Protein AF-A0A2V6LJU3-F1 (afdb_monomer_lite)

pLDDT: mean 72.38, std 18.45, range [27.92, 94.81]

Radius of gyration: 20.13 Å; chains: 1; bounding box: 69×27×40 Å

Secondary structure (DSSP, 8-state):
-HHHHHHHHHHHHHHHHHHHHTTTT---------TTHHHHH-HHHHHHHHHHHHHHHHS---TT-EEEEEEEEETT-SSEEEEEEEEETTEEEEEETTTEEEE-------HHHHHHHHHHHHHHHHTS---EEEEEEEPPPS-----

Sequence (147 aa):
MKTRIARHVAIYLFIALAGYGIGACRQNVMLNPSEDDLLVLNGCVVSACNYLAAVKTQHTLEKNFWAKILLVRYVDHPAGHAYCVWETDGTVYGYDRNAGGFLIPVYTRDAKSIAIVLAQELSKHLHENLSVSHADFVEPSSKVYRF

Foldseek 3Di:
DVVVVVVVVVVVVVVVVVVVVVPVLDDPDPDQDDPVVQCVNQVVQLLVQLVQVVCVVVDVADPQWDWWWKWFDWPPDSDIAIWIWIDHPQWIWIAGPVPGIDTQPDNDPDFQVSRQSVQVVVCVVVVHRTDTPDMDTDHRDNPPPDD

Structure (mmCIF, N/CA/C/O backbone):
data_AF-A0A2V6LJU3-F1
#
_entry.id   AF-A0A2V6LJU3-F1
#
loop_
_atom_site.group_PDB
_atom_site.id
_atom_site.type_symbol
_atom_site.label_atom_id
_atom_site.label_alt_id
_atom_site.label_comp_id
_atom_site.label_asym_id
_atom_site.label_entity_id
_atom_site.label_seq_id
_atom_site.pdbx_PDB_ins_code
_atom_site.Cartn_x
_atom_site.Cartn_y
_atom_site.Cartn_z
_atom_site.occupancy
_atom_site.B_iso_or_equiv
_atom_site.auth_seq_id
_atom_site.auth_comp_id
_atom_site.auth_asym_id
_atom_site.auth_atom_id
_atom_site.pdbx_PDB_model_num
ATOM 1 N N . MET A 1 1 ? 56.049 9.921 21.533 1.00 49.34 1 MET A N 1
ATOM 2 C CA . MET A 1 1 ? 55.435 9.961 20.180 1.00 49.34 1 MET A CA 1
ATOM 3 C C . MET A 1 1 ? 54.675 8.687 19.791 1.00 49.34 1 MET A C 1
ATOM 5 O O . MET A 1 1 ? 53.580 8.820 19.264 1.00 49.34 1 MET A O 1
ATOM 9 N N . LYS A 1 2 ? 55.174 7.472 20.080 1.00 50.06 2 LYS A N 1
ATOM 10 C CA . LYS A 1 2 ? 54.549 6.192 19.663 1.00 50.06 2 LYS A CA 1
ATOM 11 C C . LYS A 1 2 ? 53.133 5.913 20.220 1.00 50.06 2 LYS A C 1
ATOM 13 O O . LYS A 1 2 ? 52.309 5.341 19.520 1.00 50.06 2 LYS A O 1
ATOM 18 N N . THR A 1 3 ? 52.809 6.369 21.431 1.00 54.19 3 THR A N 1
ATOM 19 C CA . THR A 1 3 ? 51.509 6.110 22.093 1.00 54.19 3 THR A CA 1
ATOM 20 C C . THR A 1 3 ? 50.335 6.939 21.555 1.00 54.19 3 THR A C 1
ATOM 22 O O . THR A 1 3 ? 49.194 6.489 21.620 1.00 54.19 3 THR A O 1
ATOM 25 N N . ARG A 1 4 ? 50.586 8.127 20.979 1.00 54.53 4 ARG A N 1
ATOM 26 C CA . ARG A 1 4 ? 49.536 8.937 20.323 1.00 54.53 4 ARG A CA 1
ATOM 27 C C . ARG A 1 4 ? 49.087 8.325 18.995 1.00 54.53 4 ARG A C 1
ATOM 29 O O . ARG A 1 4 ? 47.898 8.322 18.703 1.00 54.53 4 ARG A O 1
ATOM 36 N N . ILE A 1 5 ? 50.028 7.750 18.246 1.00 58.00 5 ILE A N 1
ATOM 37 C CA . ILE A 1 5 ? 49.765 7.101 16.955 1.00 58.00 5 ILE A CA 1
ATOM 38 C C . ILE A 1 5 ? 48.892 5.854 17.163 1.00 58.00 5 ILE A C 1
ATOM 40 O O . ILE A 1 5 ? 47.893 5.686 16.472 1.00 58.00 5 ILE A O 1
ATOM 44 N N . ALA A 1 6 ? 49.189 5.044 18.186 1.00 58.81 6 ALA A N 1
ATOM 45 C CA . ALA A 1 6 ? 48.396 3.859 18.523 1.00 58.81 6 ALA A CA 1
ATOM 46 C C . ALA A 1 6 ? 46.938 4.189 18.906 1.00 58.81 6 ALA A C 1
ATOM 48 O O . ALA A 1 6 ? 46.022 3.481 18.492 1.00 58.81 6 ALA A O 1
ATOM 49 N N . ARG A 1 7 ? 46.696 5.293 19.636 1.00 59.03 7 ARG A N 1
ATOM 50 C CA . ARG A 1 7 ? 45.328 5.746 19.965 1.00 59.03 7 ARG A CA 1
ATOM 51 C C . ARG A 1 7 ? 44.548 6.186 18.732 1.00 59.03 7 ARG A C 1
ATOM 53 O O . ARG A 1 7 ? 43.366 5.886 18.643 1.00 59.03 7 ARG A O 1
ATOM 60 N N . HIS A 1 8 ? 45.179 6.883 17.792 1.00 60.47 8 HIS A N 1
ATOM 61 C CA . HIS A 1 8 ? 44.489 7.323 16.578 1.00 60.47 8 HIS A CA 1
ATOM 62 C C . HIS A 1 8 ? 44.151 6.140 15.670 1.00 60.47 8 HIS A C 1
ATOM 64 O O . HIS A 1 8 ? 43.018 6.045 15.214 1.00 60.47 8 HIS A O 1
ATOM 70 N N . VAL A 1 9 ? 45.070 5.184 15.507 1.00 67.06 9 VAL A N 1
ATOM 71 C CA . VAL A 1 9 ? 44.816 3.952 14.743 1.00 67.06 9 VAL A CA 1
ATOM 72 C C . VAL A 1 9 ? 43.665 3.139 15.349 1.00 67.06 9 VAL A C 1
ATOM 74 O O . VAL A 1 9 ? 42.793 2.690 14.612 1.00 67.06 9 VAL A O 1
ATOM 77 N N . ALA A 1 10 ? 43.603 3.014 16.679 1.00 65.19 10 ALA A N 1
ATOM 78 C CA . ALA A 1 10 ? 42.510 2.313 17.356 1.00 65.19 10 ALA A CA 1
ATOM 79 C C . ALA A 1 10 ? 41.142 2.999 17.165 1.00 65.19 10 ALA A C 1
ATOM 81 O O . ALA A 1 10 ? 40.140 2.316 16.967 1.00 65.19 10 ALA A O 1
ATOM 82 N N . ILE A 1 11 ? 41.098 4.338 17.175 1.00 68.06 11 ILE A N 1
ATOM 83 C CA . ILE A 1 11 ? 39.865 5.107 16.934 1.00 68.06 11 ILE A CA 1
ATOM 84 C C . ILE A 1 11 ? 39.388 4.928 15.486 1.00 68.06 11 ILE A C 1
ATOM 86 O O . ILE A 1 11 ? 38.205 4.683 15.264 1.00 68.06 11 ILE A O 1
ATOM 90 N N . TYR A 1 12 ? 40.294 4.978 14.504 1.00 64.25 12 TYR A N 1
ATOM 91 C CA . TYR A 1 12 ? 39.933 4.768 13.097 1.00 64.25 12 TYR A CA 1
ATOM 92 C C . TYR A 1 12 ? 39.450 3.338 12.815 1.00 64.25 12 TYR A C 1
ATOM 94 O O . TYR A 1 12 ? 38.502 3.161 12.053 1.00 64.25 12 TYR A O 1
ATOM 102 N N . LEU A 1 13 ? 40.030 2.328 13.473 1.00 64.12 13 LEU A N 1
ATOM 103 C CA . LEU A 1 13 ? 39.555 0.941 13.403 1.00 64.12 13 LEU A CA 1
ATOM 104 C C . LEU A 1 13 ? 38.145 0.782 13.987 1.00 64.12 13 LEU A C 1
ATOM 106 O O . LEU A 1 13 ?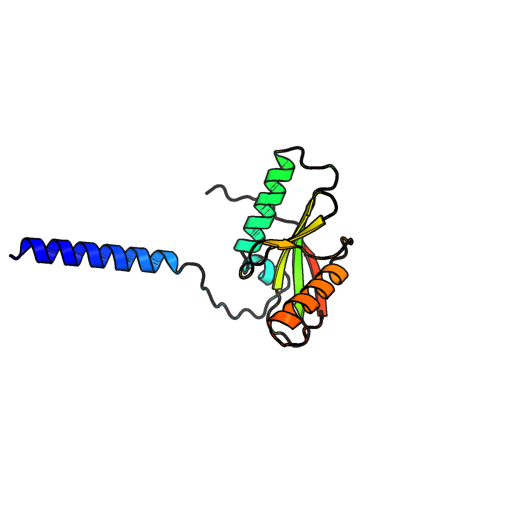 37.313 0.107 13.388 1.00 64.12 13 LEU A O 1
ATOM 110 N N . PHE A 1 14 ? 37.850 1.449 15.108 1.00 59.69 14 PHE A N 1
ATOM 111 C CA . PHE A 1 14 ? 36.513 1.439 15.709 1.00 59.69 14 PHE A CA 1
ATOM 112 C C . PHE A 1 14 ? 35.460 2.104 14.812 1.00 59.69 14 PHE A C 1
ATOM 114 O O . PHE A 1 14 ? 34.354 1.585 14.682 1.00 59.69 14 PHE A O 1
ATOM 121 N N . ILE A 1 15 ? 35.804 3.215 14.151 1.00 62.75 15 ILE A N 1
ATOM 122 C CA . ILE A 1 15 ? 34.909 3.898 13.202 1.00 62.75 15 ILE A CA 1
ATOM 123 C C . ILE A 1 15 ? 34.675 3.033 11.953 1.00 62.75 15 ILE A C 1
ATOM 125 O O . ILE A 1 15 ? 33.543 2.936 11.485 1.00 62.75 15 ILE A O 1
ATOM 129 N N . ALA A 1 16 ? 35.708 2.355 11.441 1.00 59.28 16 ALA A N 1
ATOM 130 C CA . ALA A 1 16 ? 35.582 1.455 10.293 1.00 59.28 16 ALA A CA 1
ATOM 131 C C . ALA A 1 16 ? 34.698 0.227 10.597 1.00 59.28 16 ALA A C 1
ATOM 133 O O . ALA A 1 16 ? 33.870 -0.153 9.771 1.00 59.28 16 ALA A O 1
ATOM 134 N N . LEU A 1 17 ? 34.817 -0.352 11.798 1.00 58.69 17 LEU A N 1
ATOM 135 C CA . LEU A 1 17 ? 33.957 -1.448 12.264 1.00 58.69 17 LEU A CA 1
ATOM 136 C C . LEU A 1 17 ? 32.509 -0.993 12.511 1.00 58.69 17 LEU A C 1
ATOM 138 O O . LEU A 1 17 ? 31.578 -1.705 12.141 1.00 58.69 17 LEU A O 1
ATOM 142 N N . ALA A 1 18 ? 32.304 0.207 13.064 1.00 55.88 18 ALA A N 1
ATOM 143 C CA . ALA A 1 18 ? 30.970 0.781 13.248 1.00 55.88 18 ALA A CA 1
ATOM 144 C C . ALA A 1 18 ? 30.290 1.124 11.908 1.00 55.88 18 ALA A C 1
ATOM 146 O O . ALA A 1 18 ? 29.090 0.904 11.757 1.00 55.88 18 ALA A O 1
ATOM 147 N N . GLY A 1 19 ? 31.050 1.586 10.908 1.00 51.53 19 GLY A N 1
ATOM 148 C CA . GLY A 1 19 ? 30.540 1.854 9.559 1.00 51.53 19 GLY A CA 1
ATOM 149 C C . GLY A 1 19 ? 30.075 0.597 8.817 1.00 51.53 19 GLY A C 1
ATOM 150 O O . GLY A 1 19 ? 29.118 0.661 8.047 1.00 51.53 19 GLY A O 1
ATOM 151 N N . TYR A 1 20 ? 30.686 -0.561 9.094 1.00 50.44 20 TYR A N 1
ATOM 152 C CA . TYR A 1 20 ? 30.280 -1.840 8.499 1.00 50.44 20 TYR A CA 1
ATOM 153 C C . TYR A 1 20 ? 28.943 -2.360 9.065 1.00 50.44 20 TYR A C 1
ATOM 155 O O . TYR A 1 20 ? 28.195 -3.035 8.362 1.00 50.44 20 TYR A O 1
ATOM 163 N N . GLY A 1 21 ? 28.598 -1.997 10.308 1.00 46.09 21 GLY A N 1
ATOM 164 C CA . GLY A 1 21 ? 27.335 -2.384 10.953 1.00 46.09 21 GLY A CA 1
ATOM 165 C C . GLY A 1 21 ? 26.098 -1.627 10.450 1.00 46.09 21 GLY A C 1
ATOM 166 O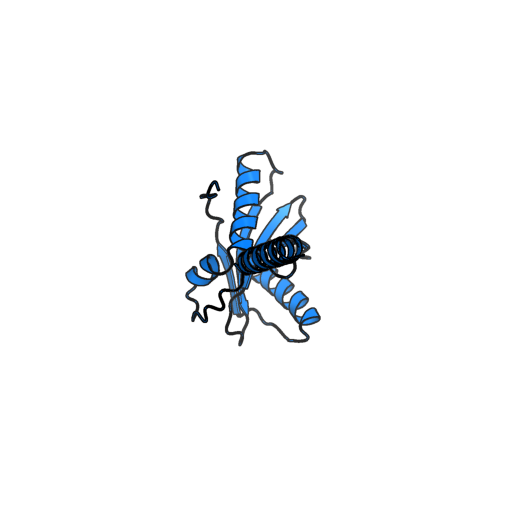 O . GLY A 1 21 ? 24.986 -2.138 10.546 1.00 46.09 21 GLY A O 1
ATOM 167 N N . ILE A 1 22 ? 26.274 -0.439 9.862 1.00 48.12 22 ILE A N 1
ATOM 168 C CA . ILE A 1 22 ? 25.165 0.396 9.355 1.00 48.12 22 ILE A CA 1
ATOM 169 C C . ILE A 1 22 ? 24.768 -0.015 7.917 1.00 48.12 22 ILE A C 1
ATOM 171 O O . ILE A 1 22 ? 23.733 0.394 7.395 1.00 48.12 22 ILE A O 1
ATOM 175 N N . GLY A 1 23 ? 25.543 -0.901 7.279 1.00 40.12 23 GLY A N 1
ATOM 176 C CA . GLY A 1 23 ? 25.265 -1.442 5.944 1.00 40.12 23 GLY A CA 1
ATOM 177 C C . GLY A 1 23 ? 24.236 -2.580 5.888 1.00 40.12 23 GLY A C 1
ATOM 178 O O . GLY A 1 23 ? 23.939 -3.061 4.795 1.00 40.12 23 GLY A O 1
ATOM 179 N N . ALA A 1 24 ? 23.660 -3.010 7.019 1.00 43.59 24 ALA A N 1
ATOM 180 C CA . ALA A 1 24 ? 22.767 -4.177 7.126 1.00 43.59 24 ALA A CA 1
ATOM 181 C C . ALA A 1 24 ? 21.364 -3.998 6.492 1.00 43.59 24 ALA A C 1
ATOM 183 O O . ALA A 1 24 ? 20.395 -4.637 6.887 1.00 43.59 24 ALA A O 1
ATOM 184 N N . CYS A 1 25 ? 21.240 -3.137 5.483 1.00 43.66 25 CYS A N 1
ATOM 185 C CA . CYS A 1 25 ? 20.005 -2.878 4.752 1.00 43.66 25 CYS A CA 1
ATOM 186 C C . CYS A 1 25 ? 20.195 -2.934 3.225 1.00 43.66 25 CYS A C 1
ATOM 188 O O . CYS A 1 25 ? 19.417 -2.342 2.481 1.00 43.66 25 CYS A O 1
ATOM 190 N N . ARG A 1 26 ? 21.208 -3.634 2.707 1.00 43.06 26 ARG A N 1
ATOM 191 C CA . ARG A 1 26 ? 21.314 -3.892 1.260 1.00 43.06 26 ARG A CA 1
ATOM 192 C C . ARG A 1 26 ? 21.643 -5.347 0.961 1.00 43.06 26 ARG A C 1
ATOM 194 O O . ARG A 1 26 ? 22.749 -5.679 0.556 1.00 43.06 26 ARG A O 1
ATOM 201 N N . GLN A 1 27 ? 20.647 -6.213 1.116 1.00 39.72 27 GLN A N 1
ATOM 202 C CA . GLN A 1 27 ? 20.624 -7.482 0.397 1.00 39.72 27 GLN A CA 1
ATOM 203 C C . GLN A 1 27 ? 19.921 -7.259 -0.945 1.00 39.72 27 GLN A C 1
ATOM 205 O O . GLN A 1 27 ? 18.697 -7.230 -1.015 1.00 39.72 27 GLN A O 1
ATOM 210 N N . ASN A 1 28 ? 20.706 -7.083 -2.011 1.00 36.59 28 ASN A N 1
ATOM 211 C CA . ASN A 1 28 ? 20.208 -7.236 -3.377 1.00 36.59 28 ASN A CA 1
ATOM 212 C C . ASN A 1 28 ? 20.081 -8.737 -3.660 1.00 36.59 28 ASN A C 1
ATOM 214 O O . ASN A 1 28 ? 20.986 -9.345 -4.227 1.00 36.59 28 ASN A O 1
ATOM 218 N N . VAL A 1 29 ? 18.984 -9.346 -3.210 1.00 37.69 29 VAL A N 1
ATOM 219 C CA . VAL A 1 29 ? 18.622 -10.703 -3.628 1.00 37.69 29 VAL A CA 1
ATOM 220 C C . VAL A 1 29 ? 17.770 -10.565 -4.881 1.00 37.69 29 VAL A C 1
ATOM 222 O O . VAL A 1 29 ? 16.663 -10.035 -4.828 1.00 37.69 29 VAL A O 1
ATOM 225 N N . MET A 1 30 ? 18.298 -11.000 -6.024 1.00 36.59 30 MET A N 1
ATOM 226 C CA . MET A 1 30 ? 17.519 -11.104 -7.255 1.00 36.59 30 MET A CA 1
ATOM 227 C C . MET A 1 30 ? 16.658 -12.369 -7.149 1.00 36.59 30 MET A C 1
ATOM 229 O O . MET A 1 30 ? 17.045 -13.441 -7.606 1.00 36.59 30 MET A O 1
ATOM 233 N N . LEU A 1 31 ? 15.536 -12.258 -6.438 1.00 37.09 31 LEU A N 1
ATOM 234 C CA . LEU A 1 31 ? 14.530 -13.311 -6.342 1.00 37.09 31 LEU A CA 1
ATOM 235 C C . LEU A 1 31 ? 13.538 -13.121 -7.477 1.00 37.09 31 LEU A C 1
ATOM 237 O O . LEU A 1 31 ? 13.048 -12.016 -7.689 1.00 37.09 31 LEU A O 1
ATOM 241 N N . ASN A 1 32 ? 13.251 -14.201 -8.197 1.00 40.06 32 ASN A N 1
ATOM 242 C CA . ASN A 1 32 ? 12.089 -14.266 -9.067 1.00 40.06 32 ASN A CA 1
ATOM 243 C C . ASN A 1 32 ? 10.887 -14.437 -8.121 1.00 40.06 32 ASN A C 1
ATOM 245 O O . ASN A 1 32 ? 10.703 -15.544 -7.615 1.00 40.06 32 ASN A O 1
ATOM 249 N N . PRO A 1 33 ? 10.181 -13.358 -7.733 1.00 43.22 33 PRO A N 1
ATOM 250 C CA . PRO A 1 33 ? 9.415 -13.381 -6.498 1.00 43.22 33 PRO A CA 1
ATOM 251 C C . PRO A 1 33 ? 8.178 -14.255 -6.684 1.00 43.22 33 PRO A C 1
ATOM 253 O O . PRO A 1 33 ? 7.371 -13.972 -7.574 1.00 43.22 33 PRO A O 1
ATOM 256 N N . SER A 1 34 ? 8.000 -15.264 -5.831 1.00 47.53 34 SER A N 1
ATOM 257 C CA . SER A 1 34 ? 6.674 -15.816 -5.543 1.00 47.53 34 SER A CA 1
ATOM 258 C C . SER A 1 34 ? 5.849 -14.776 -4.762 1.00 47.53 34 SER A C 1
ATOM 260 O O . SER A 1 34 ? 6.405 -13.805 -4.244 1.00 47.53 34 SER A O 1
ATOM 262 N N . GLU A 1 35 ? 4.523 -14.921 -4.690 1.00 44.84 35 GLU A N 1
ATOM 263 C CA . GLU A 1 35 ? 3.639 -13.987 -3.961 1.00 44.84 35 GLU A CA 1
ATOM 264 C C . GLU A 1 35 ? 4.060 -13.804 -2.490 1.00 44.84 35 GLU A C 1
ATOM 266 O O . GLU A 1 35 ? 4.058 -12.681 -1.982 1.00 44.84 35 GLU A O 1
ATOM 271 N N . ASP A 1 36 ? 4.546 -14.872 -1.854 1.00 42.91 36 ASP A N 1
ATOM 272 C CA . ASP A 1 36 ? 5.005 -14.868 -0.461 1.00 42.91 36 ASP A CA 1
ATOM 273 C C . ASP A 1 36 ? 6.391 -14.222 -0.257 1.00 42.91 36 ASP A C 1
ATOM 275 O O . ASP A 1 36 ? 6.694 -13.708 0.823 1.00 42.91 36 ASP A O 1
ATOM 279 N N . ASP A 1 37 ? 7.245 -14.194 -1.287 1.00 43.41 37 ASP A N 1
ATOM 280 C CA . ASP A 1 37 ? 8.626 -13.696 -1.168 1.00 43.41 37 ASP A CA 1
ATOM 281 C C . ASP A 1 37 ? 8.681 -12.169 -1.032 1.00 43.41 37 ASP A C 1
ATOM 283 O O . ASP A 1 37 ? 9.588 -11.616 -0.405 1.00 43.41 37 ASP A O 1
ATOM 287 N N . LEU A 1 38 ? 7.678 -11.467 -1.566 1.00 49.44 38 LEU A N 1
ATOM 288 C CA . LEU A 1 38 ? 7.553 -10.011 -1.449 1.00 49.44 38 LEU A CA 1
ATOM 289 C C . LEU A 1 38 ? 7.353 -9.552 0.004 1.00 49.44 38 LEU A C 1
ATOM 291 O O . LEU A 1 38 ? 7.829 -8.477 0.376 1.00 49.44 38 LEU A O 1
ATOM 295 N N . LEU A 1 39 ? 6.715 -10.381 0.837 1.00 48.59 39 LEU A N 1
ATOM 296 C CA . LEU A 1 39 ? 6.536 -10.123 2.269 1.00 48.59 39 LEU A CA 1
ATOM 297 C C . LEU A 1 39 ? 7.851 -10.285 3.039 1.00 48.59 39 LEU A C 1
ATOM 299 O O . LEU A 1 39 ? 8.135 -9.510 3.950 1.00 48.59 39 LEU A O 1
ATOM 303 N N . VAL A 1 40 ? 8.682 -11.259 2.661 1.00 46.72 40 VAL A N 1
ATOM 304 C CA . VAL A 1 40 ? 9.975 -11.519 3.314 1.00 46.72 40 VAL A CA 1
ATOM 305 C C . VAL A 1 40 ? 11.008 -10.437 2.967 1.00 46.72 40 VAL A C 1
ATOM 307 O O . VAL A 1 40 ? 11.859 -10.101 3.793 1.00 46.72 40 VAL A O 1
ATOM 310 N N . LEU A 1 41 ? 10.919 -9.839 1.774 1.00 50.78 41 LEU A N 1
ATOM 311 C CA . LEU A 1 41 ? 11.924 -8.900 1.261 1.00 50.78 41 LEU A CA 1
ATOM 312 C C . LEU A 1 41 ? 11.815 -7.467 1.799 1.00 50.78 41 LEU A C 1
ATOM 314 O O . LEU A 1 41 ? 12.823 -6.757 1.816 1.00 50.78 41 LEU A O 1
ATOM 318 N N . ASN A 1 42 ? 10.641 -7.021 2.262 1.00 62.34 42 ASN A N 1
ATOM 319 C CA . ASN A 1 42 ? 10.453 -5.647 2.743 1.00 62.34 42 ASN A CA 1
ATOM 320 C C . ASN A 1 42 ? 10.206 -5.576 4.259 1.00 62.34 42 ASN A C 1
ATOM 322 O O . ASN A 1 42 ? 9.178 -5.088 4.732 1.00 62.34 42 ASN A O 1
ATOM 326 N N . GLY A 1 43 ? 11.184 -6.049 5.040 1.00 62.69 43 GLY A N 1
ATOM 327 C CA . GLY A 1 43 ? 11.101 -6.117 6.505 1.00 62.69 43 GLY A CA 1
ATOM 328 C C . GLY A 1 43 ? 10.769 -4.787 7.200 1.00 62.69 43 GLY A C 1
ATOM 329 O O . GLY A 1 43 ? 10.125 -4.802 8.246 1.00 62.69 43 GLY A O 1
ATOM 330 N N . CYS A 1 44 ? 11.127 -3.632 6.620 1.00 71.94 44 CYS A N 1
ATOM 331 C CA . CYS A 1 44 ? 10.736 -2.316 7.147 1.00 71.94 44 CYS A CA 1
ATOM 332 C C . CYS A 1 44 ? 9.221 -2.088 7.053 1.00 71.94 44 CYS A C 1
ATOM 334 O O . CYS A 1 44 ? 8.609 -1.623 8.010 1.00 71.94 44 CYS A O 1
ATOM 336 N N . VAL A 1 45 ? 8.619 -2.453 5.920 1.00 75.06 45 VAL A N 1
ATOM 337 C CA . VAL A 1 45 ? 7.176 -2.329 5.685 1.00 75.06 45 VAL A CA 1
ATOM 338 C C . VAL A 1 45 ? 6.400 -3.278 6.591 1.00 75.06 45 VAL A C 1
ATOM 340 O O . VAL A 1 45 ? 5.456 -2.855 7.256 1.00 75.06 45 VAL A O 1
ATOM 343 N N . VAL A 1 46 ? 6.842 -4.535 6.688 1.00 73.56 46 VAL A N 1
ATOM 344 C CA . VAL A 1 46 ? 6.231 -5.523 7.589 1.00 73.56 46 VAL A CA 1
ATOM 345 C C . VAL A 1 46 ? 6.348 -5.079 9.046 1.00 73.56 46 VAL A C 1
ATOM 347 O O . VAL A 1 46 ? 5.364 -5.119 9.776 1.00 73.56 46 VAL A O 1
ATOM 350 N N . SER A 1 47 ? 7.523 -4.607 9.470 1.00 70.62 47 SER A N 1
ATOM 351 C CA . SER A 1 47 ? 7.746 -4.117 10.834 1.00 70.62 47 SER A CA 1
ATOM 352 C C . SER A 1 47 ? 6.843 -2.928 11.173 1.00 70.62 47 SER A C 1
ATOM 354 O O . SER A 1 47 ? 6.173 -2.947 12.205 1.00 70.62 47 SER A O 1
ATOM 356 N N . ALA A 1 48 ? 6.748 -1.936 10.280 1.00 77.50 48 ALA A N 1
ATOM 357 C CA . ALA A 1 48 ? 5.874 -0.779 10.466 1.00 77.50 48 ALA A CA 1
ATOM 358 C C . ALA A 1 48 ? 4.398 -1.192 10.595 1.00 77.50 48 ALA A C 1
ATOM 360 O O . ALA A 1 48 ? 3.704 -0.756 11.514 1.00 77.50 48 ALA A O 1
ATOM 361 N N . CYS A 1 49 ? 3.930 -2.090 9.726 1.00 81.50 49 CYS A N 1
ATOM 362 C CA . CYS A 1 49 ? 2.547 -2.561 9.764 1.00 81.50 49 CYS A CA 1
ATOM 363 C C . CYS A 1 49 ? 2.243 -3.442 10.978 1.00 81.50 49 CYS A C 1
ATOM 365 O O . CYS A 1 49 ? 1.189 -3.292 11.595 1.00 81.50 49 CYS A O 1
ATOM 367 N N . ASN A 1 50 ? 3.175 -4.306 11.382 1.00 78.44 50 ASN A N 1
ATOM 368 C CA . ASN A 1 50 ? 3.043 -5.101 12.601 1.00 78.44 50 ASN A CA 1
ATOM 369 C C . ASN A 1 50 ? 3.032 -4.214 13.850 1.00 78.44 50 ASN A C 1
ATOM 371 O O . ASN A 1 50 ? 2.260 -4.474 14.771 1.00 78.44 50 ASN A O 1
ATOM 375 N N . TYR A 1 51 ? 3.848 -3.158 13.884 1.00 79.44 51 TYR A N 1
ATOM 376 C CA . TYR A 1 51 ? 3.828 -2.176 14.964 1.00 79.44 51 TYR A CA 1
ATOM 377 C C . TYR A 1 51 ? 2.463 -1.486 15.057 1.00 79.44 51 TYR A C 1
ATOM 379 O O . TYR A 1 51 ? 1.854 -1.486 16.123 1.00 79.44 51 TYR A O 1
ATOM 387 N N . LEU A 1 52 ? 1.935 -0.976 13.941 1.00 79.56 52 LEU A N 1
ATOM 388 C CA . LEU A 1 52 ? 0.615 -0.340 13.898 1.00 79.56 52 LEU A CA 1
ATOM 389 C C . LEU A 1 52 ? -0.513 -1.299 14.312 1.00 79.56 52 LEU A C 1
ATOM 391 O O . LEU A 1 52 ? -1.399 -0.926 15.082 1.00 79.56 52 LEU A O 1
ATOM 395 N N . ALA A 1 53 ? -0.454 -2.555 13.867 1.00 78.50 53 ALA A N 1
ATOM 396 C CA . ALA A 1 53 ? -1.386 -3.591 14.300 1.00 78.50 53 ALA A CA 1
ATOM 397 C C . ALA A 1 53 ? -1.272 -3.878 15.809 1.00 78.50 53 ALA A C 1
ATOM 399 O O . ALA A 1 53 ? -2.288 -3.993 16.492 1.00 78.50 53 ALA A O 1
ATOM 400 N N . ALA A 1 54 ? -0.058 -3.937 16.362 1.00 73.94 54 ALA A N 1
ATOM 401 C CA . ALA A 1 54 ? 0.158 -4.137 17.792 1.00 73.94 54 ALA A CA 1
ATOM 402 C C . ALA A 1 54 ? -0.370 -2.958 18.623 1.00 73.94 54 ALA A C 1
ATOM 404 O O . ALA A 1 54 ? -1.082 -3.178 19.604 1.00 73.94 54 ALA A O 1
ATOM 405 N N . VAL A 1 55 ? -0.107 -1.718 18.199 1.00 71.44 55 VAL A N 1
ATOM 406 C CA . VAL A 1 55 ? -0.645 -0.506 18.837 1.00 71.44 55 VAL A CA 1
ATOM 407 C C . VAL A 1 55 ? -2.176 -0.535 18.835 1.00 71.44 55 VAL A C 1
ATOM 409 O O . VAL A 1 55 ? -2.778 -0.283 19.876 1.00 71.44 55 VAL A O 1
ATOM 412 N N . LYS A 1 56 ? -2.818 -0.957 17.735 1.00 69.00 56 LYS A N 1
ATOM 413 C CA . LYS A 1 56 ? -4.277 -1.177 17.680 1.00 69.00 56 LYS A CA 1
ATOM 414 C C . LYS A 1 56 ? -4.779 -2.190 18.701 1.00 69.00 56 LYS A C 1
ATOM 416 O O . LYS A 1 56 ? -5.870 -2.038 19.229 1.00 69.00 56 LYS A O 1
ATOM 421 N N . THR A 1 57 ? -4.040 -3.271 18.932 1.00 67.06 57 THR A N 1
ATOM 422 C CA . THR A 1 57 ? -4.477 -4.301 19.890 1.00 67.06 57 THR A CA 1
ATOM 423 C C . THR A 1 57 ? -4.277 -3.881 21.343 1.00 67.06 57 THR A C 1
ATOM 425 O O . THR A 1 57 ? -5.036 -4.307 22.208 1.00 67.06 57 THR A O 1
ATOM 428 N N . GLN A 1 58 ? -3.263 -3.058 21.619 1.00 64.25 58 GLN A N 1
ATOM 429 C CA . GLN A 1 58 ? -2.916 -2.612 22.972 1.00 64.25 58 GLN A CA 1
ATOM 430 C C . GLN A 1 58 ? -3.690 -1.362 23.401 1.00 64.25 58 GLN A C 1
ATOM 432 O O . GLN A 1 58 ? -3.907 -1.154 24.593 1.00 64.25 58 GLN A O 1
ATOM 437 N N . HIS A 1 59 ? -4.126 -0.547 22.443 1.00 65.12 59 HIS A N 1
ATOM 438 C CA . HIS A 1 59 ? -4.862 0.685 22.680 1.00 65.12 59 HIS A CA 1
ATOM 439 C C . HIS A 1 59 ? -6.210 0.644 21.964 1.00 65.12 59 HIS A C 1
ATOM 441 O O . HIS A 1 59 ? -6.318 0.125 20.861 1.00 65.12 59 HIS A O 1
ATOM 447 N N . THR A 1 60 ? -7.242 1.264 22.534 1.00 64.62 60 THR A N 1
ATOM 448 C CA . THR A 1 60 ? -8.470 1.603 21.797 1.00 64.62 60 THR A CA 1
ATOM 449 C C . THR A 1 60 ? -8.175 2.725 20.805 1.00 64.62 60 THR A C 1
ATOM 451 O O . THR A 1 60 ? -8.555 3.874 21.026 1.00 64.62 60 THR A O 1
ATOM 454 N N . LEU A 1 61 ? -7.464 2.393 19.723 1.00 64.94 61 LEU A N 1
ATOM 455 C CA . LEU A 1 61 ? -7.445 3.228 18.528 1.00 64.94 61 LEU A CA 1
ATOM 456 C C . LEU A 1 61 ? -8.882 3.410 18.025 1.00 64.94 61 LEU A C 1
ATOM 458 O O . LEU A 1 61 ? -9.800 2.674 18.401 1.00 64.94 61 LEU A O 1
ATOM 462 N N . GLU A 1 62 ? -9.079 4.418 17.187 1.00 73.38 62 GLU A N 1
ATOM 463 C CA . GLU A 1 62 ? -10.377 4.769 16.624 1.00 73.38 62 GLU A CA 1
ATOM 464 C C . GLU A 1 62 ? -11.148 3.556 16.081 1.00 73.38 62 GLU A C 1
ATOM 466 O O . GLU A 1 62 ? -10.569 2.609 15.542 1.00 73.38 62 GLU A O 1
ATOM 471 N N . LYS A 1 63 ? -12.486 3.617 16.152 1.00 72.81 63 LYS A N 1
ATOM 472 C CA . LY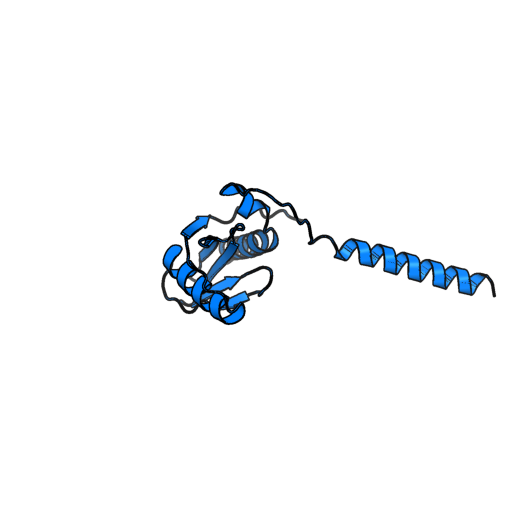S A 1 63 ? -13.386 2.517 15.751 1.00 72.81 63 LYS A CA 1
ATOM 473 C C . LYS A 1 63 ? -13.098 1.941 14.363 1.00 72.81 63 LYS A C 1
ATOM 475 O O . LYS A 1 63 ? -13.357 0.763 14.134 1.00 72.81 63 LYS A O 1
ATOM 480 N N . ASN A 1 64 ? -12.581 2.761 13.454 1.00 75.44 64 ASN A N 1
ATOM 481 C CA . ASN A 1 64 ? -12.373 2.400 12.060 1.00 75.44 64 ASN A CA 1
ATOM 482 C C . ASN A 1 64 ? -10.904 2.190 11.696 1.00 75.44 64 ASN A C 1
ATOM 484 O O . ASN A 1 64 ? -10.637 1.929 10.522 1.00 75.44 64 ASN A O 1
ATOM 488 N N . PHE A 1 65 ? -9.986 2.254 12.668 1.00 84.81 65 PHE A N 1
ATOM 489 C CA . PHE A 1 65 ? -8.567 2.065 12.414 1.00 84.81 65 PHE A CA 1
ATOM 490 C C . PHE A 1 65 ? -8.293 0.666 11.857 1.00 84.81 65 PHE A C 1
ATOM 492 O O . PHE A 1 65 ? -8.745 -0.353 12.396 1.00 84.81 65 PHE A O 1
ATOM 499 N N . TRP A 1 66 ? -7.501 0.588 10.798 1.00 86.12 66 TRP A N 1
ATOM 500 C CA . TRP A 1 66 ? -6.989 -0.667 10.254 1.00 86.12 66 TRP A CA 1
ATOM 501 C C . TRP A 1 66 ? -5.615 -0.437 9.650 1.00 86.12 66 TRP A C 1
ATOM 503 O O . TRP A 1 66 ? -5.327 0.665 9.207 1.00 86.12 66 TRP A O 1
ATOM 513 N N . ALA A 1 67 ? -4.792 -1.482 9.634 1.00 88.44 67 ALA A N 1
ATOM 514 C CA . ALA A 1 67 ? -3.488 -1.483 8.991 1.00 88.44 67 ALA A CA 1
ATOM 515 C C . ALA A 1 67 ? -3.295 -2.831 8.290 1.00 88.44 67 ALA A C 1
ATOM 517 O O . ALA A 1 67 ? -3.552 -3.869 8.903 1.00 88.44 67 ALA A O 1
ATOM 518 N N . LYS A 1 68 ? -2.883 -2.821 7.022 1.00 89.12 68 LYS A N 1
ATOM 519 C CA . LYS A 1 68 ? -2.582 -4.020 6.228 1.00 89.12 68 LYS A CA 1
ATOM 520 C C . LYS A 1 68 ? -1.387 -3.788 5.323 1.00 89.12 68 LYS A C 1
ATOM 522 O O . LYS A 1 68 ? -1.069 -2.657 4.959 1.00 89.12 68 LYS A O 1
ATOM 527 N N . ILE A 1 69 ? -0.748 -4.879 4.928 1.00 88.06 69 ILE A N 1
ATOM 528 C CA . ILE A 1 69 ? 0.320 -4.843 3.938 1.00 88.06 69 ILE A CA 1
ATOM 529 C C . ILE A 1 69 ? -0.334 -4.927 2.561 1.00 88.06 69 ILE A C 1
ATOM 531 O O . ILE A 1 69 ? -1.057 -5.875 2.275 1.00 88.06 69 ILE A O 1
ATOM 535 N N . LEU A 1 70 ? -0.107 -3.927 1.719 1.00 89.94 70 LEU A N 1
ATOM 536 C CA . LEU A 1 70 ? -0.522 -3.916 0.324 1.00 89.94 70 LEU A CA 1
ATOM 537 C C . LEU A 1 70 ? 0.634 -4.416 -0.539 1.00 89.94 70 LEU A C 1
ATOM 539 O O . LEU A 1 70 ? 1.681 -3.770 -0.596 1.00 89.94 70 LEU A O 1
ATOM 543 N N . LEU A 1 71 ? 0.433 -5.534 -1.226 1.00 88.31 71 LEU A N 1
ATOM 544 C CA . LEU A 1 71 ? 1.347 -6.030 -2.248 1.00 88.31 71 LEU A CA 1
ATOM 545 C C . LEU A 1 71 ? 0.870 -5.537 -3.611 1.00 88.31 71 LEU A C 1
ATOM 547 O O . LEU A 1 71 ? -0.309 -5.650 -3.929 1.00 88.31 71 LEU A O 1
ATOM 551 N N . VAL A 1 72 ? 1.776 -4.990 -4.416 1.00 88.12 72 VAL A N 1
ATOM 552 C CA . VAL A 1 72 ? 1.485 -4.429 -5.740 1.00 88.12 72 VAL A CA 1
ATOM 553 C C . VAL A 1 72 ? 2.476 -4.981 -6.751 1.00 88.12 72 VAL A C 1
ATOM 555 O O . VAL A 1 72 ? 3.682 -4.982 -6.514 1.00 88.12 72 VAL A O 1
ATOM 558 N N . ARG A 1 73 ? 1.993 -5.403 -7.916 1.00 88.06 73 ARG A N 1
ATOM 559 C CA . ARG A 1 73 ? 2.827 -5.640 -9.097 1.00 88.06 73 ARG A CA 1
ATOM 560 C C . ARG A 1 73 ? 2.461 -4.660 -10.191 1.00 88.06 73 ARG A C 1
ATOM 562 O O . ARG A 1 73 ? 1.285 -4.531 -10.537 1.00 88.06 73 ARG A O 1
ATOM 569 N N . TYR A 1 74 ? 3.474 -4.009 -10.751 1.00 86.75 74 TYR A N 1
ATOM 570 C CA . TYR A 1 74 ? 3.315 -3.160 -11.923 1.00 86.75 74 TYR A CA 1
ATOM 571 C C . TYR A 1 74 ? 3.544 -3.969 -13.203 1.00 86.75 74 TYR A C 1
ATOM 573 O O . TYR A 1 74 ? 4.310 -4.932 -13.215 1.00 86.75 74 TYR A O 1
ATOM 581 N N . VAL A 1 75 ? 2.838 -3.597 -14.266 1.00 85.25 75 VAL A N 1
ATOM 582 C CA . VAL A 1 75 ? 3.013 -4.158 -15.609 1.00 85.25 75 VAL A CA 1
ATOM 583 C C . VAL A 1 75 ? 4.437 -3.864 -16.077 1.00 85.25 75 VAL A C 1
ATOM 585 O O . VAL A 1 75 ? 4.948 -2.774 -15.834 1.00 85.25 75 VAL A O 1
ATOM 588 N N . ASP A 1 76 ? 5.074 -4.854 -16.702 1.00 82.44 76 ASP A N 1
ATOM 589 C CA . ASP A 1 76 ? 6.439 -4.774 -17.238 1.00 82.44 76 ASP A CA 1
ATOM 590 C C . ASP A 1 76 ? 7.528 -4.395 -16.213 1.00 82.44 76 ASP A C 1
ATOM 592 O O . ASP A 1 76 ? 8.661 -4.091 -16.587 1.00 82.44 76 ASP A O 1
ATOM 596 N N . HIS A 1 77 ? 7.225 -4.473 -14.910 1.00 75.19 77 HIS A N 1
ATOM 597 C CA . HIS A 1 77 ? 8.187 -4.234 -13.841 1.00 75.19 77 HIS A CA 1
ATOM 598 C C . HIS A 1 77 ? 8.563 -5.555 -13.145 1.00 75.19 77 HIS A C 1
ATOM 600 O O . HIS A 1 77 ? 7.687 -6.255 -12.628 1.00 75.19 77 HIS A O 1
ATOM 606 N N . PRO A 1 78 ? 9.858 -5.923 -13.091 1.00 67.00 78 PRO A N 1
ATOM 607 C CA . PRO A 1 78 ? 10.283 -7.236 -12.598 1.00 67.00 78 PRO A CA 1
ATOM 608 C C . PRO A 1 78 ? 10.090 -7.407 -11.084 1.00 67.00 78 PRO A C 1
ATOM 610 O O . PRO A 1 78 ? 9.952 -8.529 -10.599 1.00 67.00 78 PRO A O 1
ATOM 613 N N . ALA A 1 79 ? 10.072 -6.305 -10.330 1.00 69.44 79 ALA A N 1
ATOM 614 C CA . ALA A 1 79 ? 9.886 -6.315 -8.885 1.00 69.44 79 ALA A CA 1
ATOM 615 C C . ALA A 1 79 ? 8.452 -5.927 -8.500 1.00 69.44 79 ALA A C 1
ATOM 617 O O . ALA A 1 79 ? 7.910 -4.936 -8.992 1.00 69.44 79 ALA A O 1
ATOM 618 N N . GLY A 1 80 ? 7.863 -6.692 -7.580 1.00 75.31 80 GLY A N 1
ATOM 619 C CA . GLY A 1 80 ? 6.691 -6.243 -6.835 1.00 75.31 80 GLY A CA 1
ATOM 620 C C . GLY A 1 80 ? 7.082 -5.244 -5.744 1.00 75.31 80 GLY A C 1
ATOM 621 O O . GLY A 1 80 ? 8.226 -5.200 -5.292 1.00 75.31 80 GLY A O 1
ATOM 622 N N . HIS A 1 81 ? 6.110 -4.456 -5.308 1.00 81.44 81 HIS A N 1
ATOM 623 C CA . HIS A 1 81 ? 6.236 -3.473 -4.244 1.00 81.44 81 HIS A CA 1
ATOM 624 C C . HIS A 1 81 ? 5.333 -3.858 -3.079 1.00 81.44 81 HIS A C 1
ATOM 626 O O . HIS A 1 81 ? 4.248 -4.400 -3.271 1.00 81.44 81 HIS A O 1
ATOM 632 N N . ALA A 1 82 ? 5.786 -3.567 -1.866 1.00 86.00 82 ALA A N 1
ATO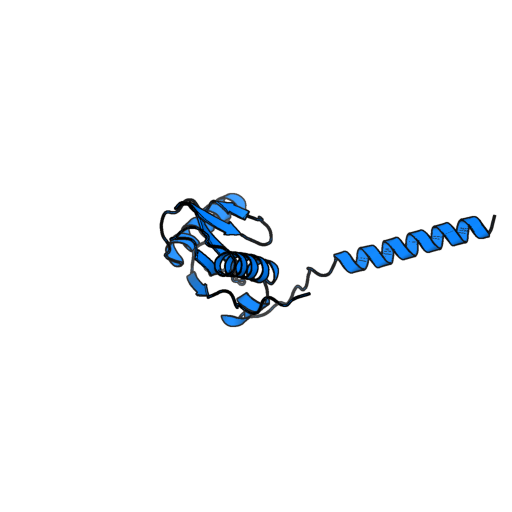M 633 C CA . ALA A 1 82 ? 5.005 -3.748 -0.655 1.00 86.00 82 ALA A CA 1
ATOM 634 C C . ALA A 1 82 ? 4.885 -2.398 0.045 1.00 86.00 82 ALA A C 1
ATOM 636 O O . ALA A 1 82 ? 5.894 -1.719 0.234 1.00 86.00 82 ALA A O 1
ATOM 637 N N . TYR A 1 83 ? 3.674 -2.043 0.454 1.00 88.44 83 TYR A N 1
ATOM 638 C CA . TYR A 1 83 ? 3.374 -0.837 1.215 1.00 88.44 83 TYR A CA 1
ATOM 639 C C . TYR A 1 83 ? 2.674 -1.226 2.507 1.00 88.44 83 TYR A C 1
ATOM 641 O O . TYR A 1 83 ? 1.870 -2.154 2.524 1.00 88.44 83 TYR A O 1
ATOM 649 N N . CYS A 1 84 ? 2.937 -0.505 3.590 1.00 90.50 84 CYS A N 1
ATOM 650 C CA . CYS A 1 84 ? 2.070 -0.589 4.755 1.00 90.50 84 CYS A CA 1
ATOM 651 C C . CYS A 1 84 ? 0.983 0.466 4.593 1.00 90.50 84 CYS A C 1
ATOM 653 O O . CYS A 1 84 ? 1.303 1.644 4.467 1.00 90.50 84 CYS A O 1
ATOM 655 N N . VAL A 1 85 ? -0.278 0.052 4.562 1.00 92.88 85 VAL A N 1
ATOM 656 C CA . VAL A 1 85 ? -1.421 0.948 4.385 1.00 92.88 85 VAL A CA 1
ATOM 657 C C . VAL A 1 85 ? -2.259 0.917 5.643 1.00 92.88 85 VAL A C 1
ATOM 659 O O . VAL A 1 85 ? -2.580 -0.158 6.147 1.00 92.88 85 VAL A O 1
ATOM 662 N N . TRP A 1 86 ? -2.625 2.087 6.146 1.00 91.88 86 TRP A N 1
ATOM 663 C CA . TRP A 1 86 ? -3.533 2.200 7.277 1.00 91.88 86 TRP A CA 1
ATOM 664 C C . TRP A 1 86 ? -4.503 3.353 7.084 1.00 91.88 86 TRP A C 1
ATOM 666 O O . TRP A 1 86 ? -4.268 4.258 6.287 1.00 91.88 86 TRP A O 1
ATOM 676 N N . GLU A 1 87 ? -5.600 3.319 7.825 1.00 90.12 87 GLU A N 1
ATOM 677 C CA . GLU A 1 87 ? -6.564 4.412 7.870 1.00 90.12 87 GLU A CA 1
ATOM 678 C C . GLU A 1 87 ? -6.778 4.849 9.310 1.00 90.12 87 GLU A C 1
ATOM 680 O O . GLU A 1 87 ? -6.938 4.014 10.201 1.00 90.12 87 GLU A O 1
ATOM 685 N N . THR A 1 88 ? -6.799 6.161 9.512 1.00 86.06 88 THR A N 1
ATOM 686 C CA . THR A 1 88 ? -7.146 6.818 10.774 1.00 86.06 88 THR A CA 1
ATOM 687 C C . THR A 1 88 ? -7.854 8.125 10.426 1.00 86.06 88 THR A C 1
ATOM 689 O O . THR A 1 88 ? -7.518 8.771 9.434 1.00 86.06 88 THR A O 1
ATOM 692 N N . ASP A 1 89 ? -8.900 8.462 11.164 1.00 85.25 89 ASP A N 1
ATOM 693 C CA . ASP A 1 89 ? -9.776 9.618 10.987 1.00 85.25 89 ASP A CA 1
ATOM 694 C C . ASP A 1 89 ? -10.307 9.762 9.548 1.00 85.25 89 ASP A C 1
ATOM 696 O O . ASP A 1 89 ? -10.406 10.854 8.989 1.00 85.25 89 ASP A O 1
ATOM 700 N N . GLY A 1 90 ? -10.618 8.628 8.906 1.00 85.50 90 GLY A N 1
ATOM 701 C CA . GLY A 1 90 ? -11.091 8.574 7.516 1.00 85.50 90 GLY A CA 1
ATOM 702 C C . GLY A 1 90 ? -10.034 8.943 6.468 1.00 85.50 90 GLY A C 1
ATOM 703 O O . GLY A 1 90 ? -10.360 9.067 5.288 1.00 85.50 90 GLY A O 1
ATOM 704 N N . THR A 1 91 ? -8.777 9.108 6.882 1.00 89.19 91 THR A N 1
ATOM 705 C CA . THR A 1 91 ? -7.644 9.413 6.010 1.00 89.19 91 THR A CA 1
ATOM 706 C C . THR A 1 91 ? -6.797 8.164 5.811 1.00 89.19 91 THR A C 1
ATOM 708 O O . THR A 1 91 ? -6.410 7.505 6.777 1.00 89.19 91 THR A O 1
ATOM 711 N N . VAL A 1 92 ? -6.506 7.836 4.550 1.00 92.19 92 VAL A N 1
ATOM 712 C CA . VAL A 1 92 ? -5.677 6.685 4.181 1.00 92.19 92 VAL A CA 1
ATOM 713 C C . VAL A 1 92 ? -4.222 7.121 4.036 1.00 92.19 92 VAL A C 1
ATOM 715 O O . VAL A 1 92 ? -3.897 8.090 3.349 1.00 92.19 92 VAL A O 1
ATOM 718 N N . TYR A 1 93 ? -3.334 6.370 4.669 1.00 91.69 93 TYR A N 1
ATOM 719 C CA . TYR A 1 93 ? -1.900 6.599 4.668 1.00 91.69 93 TYR A CA 1
ATOM 720 C C . TYR A 1 93 ? -1.160 5.379 4.140 1.00 91.69 93 TYR A C 1
ATOM 722 O O . TYR A 1 93 ? -1.629 4.244 4.241 1.00 91.69 93 TYR A O 1
ATOM 730 N N . GLY A 1 94 ? 0.015 5.636 3.581 1.00 91.12 94 GLY A N 1
ATOM 731 C CA . GLY A 1 94 ? 0.948 4.641 3.096 1.00 91.12 94 GLY A CA 1
ATOM 732 C C . GLY A 1 94 ? 2.306 4.822 3.752 1.00 91.12 94 GLY A C 1
ATOM 733 O O . GLY A 1 94 ? 2.699 5.924 4.125 1.00 91.12 94 GLY A O 1
ATOM 734 N N . TYR A 1 95 ? 3.037 3.727 3.880 1.00 87.75 95 TYR A N 1
ATOM 735 C CA . TYR A 1 95 ? 4.445 3.735 4.222 1.00 87.75 95 TYR A CA 1
ATOM 736 C C . TYR A 1 95 ? 5.197 2.869 3.223 1.00 87.75 95 TYR A C 1
ATOM 738 O O . TYR A 1 95 ? 4.875 1.693 3.028 1.00 87.75 95 TYR A O 1
ATOM 746 N N . ASP A 1 96 ? 6.212 3.473 2.619 1.00 83.62 96 ASP A N 1
ATOM 747 C CA . ASP A 1 96 ? 7.212 2.808 1.797 1.00 83.62 96 ASP A CA 1
ATOM 748 C C . ASP A 1 96 ? 8.580 2.962 2.461 1.00 83.62 96 ASP A C 1
ATOM 750 O O . ASP A 1 96 ? 8.881 3.965 3.111 1.00 83.62 96 ASP A O 1
ATOM 754 N N . ARG A 1 97 ? 9.444 1.972 2.260 1.00 78.25 97 ARG A N 1
ATOM 755 C CA . ARG A 1 97 ? 10.791 1.972 2.828 1.00 78.25 97 ARG A CA 1
ATOM 756 C C . ARG A 1 97 ? 11.642 3.156 2.354 1.00 78.25 97 ARG A C 1
ATOM 758 O O . ARG A 1 97 ? 12.498 3.615 3.105 1.00 78.25 97 ARG A O 1
ATOM 765 N N . ASN A 1 98 ? 11.447 3.610 1.118 1.00 76.75 98 ASN A N 1
ATOM 766 C CA . ASN A 1 98 ? 12.247 4.670 0.510 1.00 76.75 98 ASN A CA 1
ATOM 767 C C . ASN A 1 98 ? 11.603 6.050 0.683 1.00 76.75 98 ASN A C 1
ATOM 769 O O . ASN A 1 98 ? 12.328 7.035 0.793 1.00 76.75 98 ASN A O 1
ATOM 773 N N . ALA A 1 99 ? 10.270 6.127 0.723 1.00 76.75 99 ALA A N 1
ATOM 774 C CA . ALA A 1 99 ? 9.543 7.393 0.854 1.00 76.75 99 ALA A CA 1
ATOM 775 C C . ALA A 1 99 ? 9.151 7.753 2.300 1.00 76.75 99 ALA A C 1
ATOM 777 O O . ALA A 1 99 ? 8.797 8.899 2.572 1.00 76.75 99 ALA A O 1
ATOM 778 N N . GLY A 1 100 ? 9.208 6.805 3.239 1.00 81.19 100 GLY A N 1
ATOM 779 C CA . GLY A 1 100 ? 8.656 6.995 4.578 1.00 81.19 100 GLY A CA 1
ATOM 780 C C . GLY A 1 100 ? 7.125 6.981 4.569 1.00 81.19 100 GLY A C 1
ATOM 781 O O . GLY A 1 100 ? 6.512 6.342 3.715 1.00 81.19 100 GLY A O 1
ATOM 782 N N . GLY A 1 101 ? 6.508 7.643 5.552 1.00 84.00 101 GLY A N 1
ATOM 783 C CA . GLY A 1 101 ? 5.051 7.756 5.658 1.00 84.00 101 GLY A CA 1
ATOM 784 C C . GLY A 1 101 ? 4.497 8.898 4.804 1.00 84.00 101 GLY A C 1
ATOM 785 O O . GLY A 1 101 ? 5.042 10.000 4.825 1.00 84.00 101 GLY A O 1
ATOM 786 N N . PHE A 1 102 ? 3.405 8.654 4.085 1.00 89.50 102 PHE A N 1
ATOM 787 C CA . PHE A 1 102 ? 2.764 9.624 3.199 1.00 89.50 102 PHE A CA 1
ATOM 788 C C . PHE A 1 102 ? 1.244 9.431 3.154 1.00 89.50 102 PHE A C 1
ATOM 790 O O . PHE A 1 102 ? 0.712 8.381 3.513 1.00 89.50 102 PHE A O 1
ATOM 797 N N . LEU A 1 103 ? 0.532 10.470 2.720 1.00 91.12 103 LEU A N 1
ATOM 798 C CA . LEU A 1 103 ? -0.916 10.430 2.531 1.00 91.12 103 LEU A CA 1
ATOM 799 C C . LEU A 1 103 ? -1.248 9.817 1.167 1.00 91.12 103 LEU A C 1
ATOM 801 O O . LEU A 1 103 ? -0.640 10.189 0.164 1.00 91.12 103 LEU A O 1
ATOM 805 N N . ILE A 1 104 ? -2.223 8.908 1.123 1.00 92.56 104 ILE A N 1
ATOM 806 C CA . ILE A 1 104 ? -2.762 8.376 -0.130 1.00 92.56 104 ILE A CA 1
ATOM 807 C C . ILE A 1 104 ? -4.116 9.056 -0.359 1.00 92.56 104 ILE A C 1
ATOM 809 O O . ILE A 1 104 ? -5.025 8.850 0.446 1.00 92.56 104 ILE A O 1
ATOM 813 N N . PRO A 1 105 ? -4.282 9.878 -1.412 1.00 88.25 105 PRO A N 1
ATOM 814 C CA . PRO A 1 105 ? -5.488 10.679 -1.616 1.00 88.25 105 PRO A CA 1
ATOM 815 C C . PRO A 1 105 ? -6.656 9.823 -2.135 1.00 88.25 105 PRO A C 1
ATOM 817 O O . PRO A 1 105 ? -7.116 9.981 -3.264 1.00 88.25 105 PRO A O 1
ATOM 820 N N . VAL A 1 106 ? -7.126 8.883 -1.312 1.00 89.50 106 VAL A N 1
ATOM 821 C CA . VAL A 1 106 ? -8.234 7.973 -1.614 1.00 89.50 106 VAL A CA 1
ATOM 822 C C . VAL A 1 106 ? -9.174 7.865 -0.425 1.00 89.50 106 VAL A C 1
ATOM 824 O O . VAL A 1 106 ? -8.764 7.981 0.725 1.00 89.50 106 VAL A O 1
ATOM 827 N N . TYR A 1 107 ? -10.429 7.538 -0.719 1.00 87.00 107 TYR A N 1
ATOM 828 C CA . TYR A 1 107 ? -11.470 7.294 0.285 1.00 87.00 107 TYR A CA 1
ATOM 829 C C . TYR A 1 107 ? -12.045 5.875 0.166 1.00 87.00 107 TYR A C 1
ATOM 831 O O . TYR A 1 107 ? -13.232 5.641 0.373 1.00 87.00 107 TYR A O 1
ATOM 839 N N . THR A 1 108 ? -11.205 4.922 -0.242 1.00 89.25 108 THR A N 1
ATOM 840 C CA . THR A 1 108 ? -11.558 3.515 -0.457 1.00 89.25 108 THR A CA 1
ATOM 841 C C . THR A 1 108 ? -10.566 2.600 0.248 1.00 89.25 108 THR A C 1
ATOM 843 O O . THR A 1 108 ? -9.401 2.949 0.413 1.00 89.25 108 THR A O 1
ATOM 846 N N . ARG A 1 109 ? -11.036 1.412 0.635 1.00 90.88 109 ARG A N 1
ATOM 847 C CA . ARG A 1 109 ? -10.224 0.324 1.204 1.00 90.88 109 ARG A CA 1
ATOM 848 C C . ARG A 1 109 ? -9.975 -0.799 0.195 1.00 90.88 109 ARG A C 1
ATOM 850 O O . ARG A 1 109 ? -9.613 -1.901 0.586 1.00 90.88 109 ARG A O 1
ATOM 857 N N . ASP A 1 110 ? -10.231 -0.550 -1.086 1.00 93.38 110 ASP A N 1
ATOM 858 C CA . ASP A 1 110 ? -9.972 -1.502 -2.164 1.00 93.38 110 ASP A CA 1
ATOM 859 C C . ASP A 1 110 ? -8.487 -1.484 -2.557 1.00 93.38 110 ASP A C 1
ATOM 861 O O . ASP A 1 110 ? -7.937 -0.429 -2.886 1.00 93.38 110 ASP A O 1
ATOM 865 N N . ALA A 1 111 ? -7.847 -2.658 -2.534 1.00 90.88 111 ALA A N 1
ATOM 866 C CA . ALA A 1 111 ? -6.413 -2.810 -2.783 1.00 90.88 111 ALA A CA 1
ATOM 867 C C . ALA A 1 111 ? -6.018 -2.269 -4.160 1.00 90.88 111 ALA A C 1
ATOM 869 O O . ALA A 1 111 ? -5.057 -1.509 -4.288 1.00 90.88 111 ALA A O 1
ATOM 870 N N . LYS A 1 112 ? -6.801 -2.615 -5.187 1.00 93.06 112 LYS A N 1
ATOM 871 C CA . LYS A 1 112 ? -6.543 -2.216 -6.571 1.00 93.06 112 LYS A CA 1
ATOM 872 C C . LYS A 1 112 ? -6.675 -0.711 -6.757 1.00 93.06 112 LYS A C 1
ATOM 874 O O . LYS A 1 112 ? -5.810 -0.098 -7.375 1.00 93.06 112 LYS A O 1
ATOM 879 N N . SER A 1 113 ? -7.718 -0.106 -6.202 1.00 94.75 113 SER A N 1
ATOM 880 C CA . SER A 1 113 ? -7.934 1.339 -6.281 1.00 94.75 113 SER A CA 1
ATOM 881 C C . SER A 1 113 ? -6.816 2.124 -5.592 1.00 94.75 113 SER A C 1
ATOM 883 O O . SER A 1 113 ? -6.300 3.082 -6.167 1.00 94.75 113 SER A O 1
ATOM 885 N N . ILE A 1 114 ? -6.391 1.690 -4.400 1.00 94.81 114 ILE A N 1
ATOM 886 C CA . ILE A 1 114 ? -5.245 2.286 -3.699 1.00 94.81 114 ILE A CA 1
ATOM 887 C C . ILE A 1 114 ? -3.974 2.133 -4.540 1.00 94.81 114 ILE A C 1
ATOM 889 O O . ILE A 1 114 ? -3.266 3.113 -4.761 1.00 94.81 114 ILE A O 1
ATOM 893 N N . ALA A 1 115 ? -3.706 0.933 -5.059 1.00 93.44 115 ALA A N 1
ATOM 894 C CA . ALA A 1 115 ? -2.531 0.670 -5.882 1.00 93.44 115 ALA A CA 1
ATOM 895 C C . ALA A 1 115 ? -2.496 1.527 -7.157 1.00 93.44 115 ALA A C 1
ATOM 897 O O . ALA A 1 115 ? -1.424 1.973 -7.553 1.00 93.44 115 ALA A O 1
ATOM 898 N N . ILE A 1 116 ? -3.645 1.792 -7.790 1.00 93.69 116 ILE A N 1
ATOM 899 C CA . ILE A 1 116 ? -3.730 2.665 -8.972 1.00 93.69 116 ILE A CA 1
ATOM 900 C C . ILE A 1 116 ? -3.328 4.097 -8.618 1.00 93.69 116 ILE A C 1
ATOM 902 O O . ILE A 1 116 ? -2.546 4.704 -9.347 1.00 93.69 116 ILE A O 1
ATOM 906 N N . VAL A 1 117 ? -3.821 4.632 -7.500 1.00 94.19 117 VAL A N 1
ATOM 907 C CA . VAL A 1 117 ? -3.455 5.986 -7.059 1.00 94.19 117 VAL A CA 1
ATOM 908 C C . VAL A 1 117 ? -1.973 6.057 -6.696 1.00 94.19 117 VAL A C 1
ATOM 910 O O . VAL A 1 117 ? -1.289 6.992 -7.105 1.00 94.19 117 VAL A O 1
ATOM 913 N N . LEU A 1 118 ? -1.441 5.038 -6.016 1.00 91.88 118 LEU A N 1
ATOM 914 C CA . LEU A 1 118 ? -0.002 4.930 -5.766 1.00 91.88 118 LEU A CA 1
ATOM 915 C C . LEU A 1 118 ? 0.798 4.908 -7.071 1.00 91.88 118 LEU A C 1
ATOM 917 O O . LEU A 1 118 ? 1.760 5.657 -7.198 1.00 91.88 118 LEU A O 1
ATOM 921 N N . ALA A 1 119 ? 0.383 4.111 -8.059 1.00 91.56 119 ALA A N 1
ATOM 922 C CA . ALA A 1 119 ? 1.039 4.050 -9.361 1.00 91.56 119 ALA A CA 1
ATOM 923 C C . ALA A 1 119 ? 1.061 5.423 -10.043 1.00 91.56 119 ALA A C 1
ATOM 925 O O . ALA A 1 119 ? 2.098 5.831 -10.557 1.00 91.56 119 ALA A O 1
ATOM 926 N N . GLN A 1 120 ? -0.053 6.160 -10.005 1.00 92.06 120 GLN A N 1
ATOM 927 C CA . GLN A 1 120 ? -0.153 7.510 -10.563 1.00 92.06 120 GLN A CA 1
ATOM 928 C C . GLN A 1 120 ? 0.785 8.495 -9.859 1.00 92.06 120 GLN A C 1
ATOM 930 O O . GLN A 1 120 ? 1.468 9.270 -10.528 1.00 92.06 120 GLN A O 1
ATOM 935 N N . GLU A 1 121 ? 0.852 8.461 -8.527 1.00 88.38 121 GLU A N 1
ATOM 936 C CA . GLU A 1 121 ? 1.756 9.330 -7.772 1.00 88.38 121 GLU A CA 1
ATOM 937 C C . GLU A 1 121 ? 3.227 8.964 -7.996 1.00 88.38 121 GLU A C 1
ATOM 939 O O . GLU A 1 121 ? 4.041 9.851 -8.260 1.00 88.38 121 GLU A O 1
ATOM 944 N N . LEU A 1 122 ? 3.584 7.675 -7.979 1.00 84.75 122 LEU A N 1
ATOM 945 C CA . LEU A 1 122 ? 4.947 7.237 -8.289 1.00 84.75 122 LEU A CA 1
ATOM 946 C C . LEU A 1 122 ? 5.339 7.582 -9.728 1.00 84.75 122 LEU A C 1
ATOM 948 O O . LEU A 1 122 ? 6.461 8.029 -9.950 1.00 84.75 122 LEU A O 1
ATOM 952 N N . SER A 1 123 ? 4.421 7.448 -10.688 1.00 88.06 123 SER A N 1
ATOM 953 C CA . SER A 1 123 ? 4.678 7.763 -12.098 1.00 88.06 123 SER A CA 1
ATOM 954 C C . SER A 1 123 ? 5.137 9.208 -12.292 1.00 88.06 123 SER A C 1
ATOM 956 O O . SER A 1 123 ? 6.064 9.476 -13.055 1.00 88.06 123 SER A O 1
ATOM 958 N N . LYS A 1 124 ? 4.541 10.150 -11.547 1.00 87.75 124 LYS A N 1
ATOM 959 C CA . LYS A 1 124 ? 4.940 11.568 -11.567 1.00 87.75 124 LYS A CA 1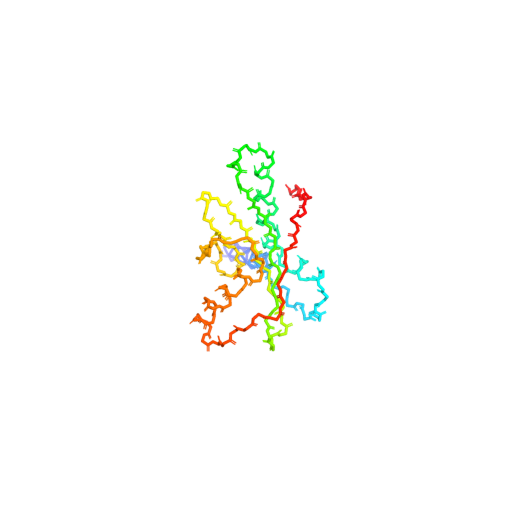
ATOM 960 C C . LYS A 1 124 ? 6.366 11.776 -11.060 1.00 87.75 124 LYS A C 1
ATOM 962 O O . LYS A 1 124 ? 7.083 12.613 -11.592 1.00 87.75 124 LYS A O 1
ATOM 967 N N . HIS A 1 125 ? 6.768 11.032 -10.032 1.00 82.56 125 HIS A N 1
ATOM 968 C CA . HIS A 1 125 ? 8.089 11.171 -9.419 1.00 82.56 125 HIS A CA 1
ATOM 969 C C . HIS A 1 125 ? 9.178 10.483 -10.247 1.00 82.56 125 HIS A C 1
ATOM 971 O O . HIS A 1 125 ? 10.269 11.028 -10.417 1.00 82.56 125 HIS A O 1
ATOM 977 N N . LEU A 1 126 ? 8.878 9.298 -10.780 1.00 82.75 126 LEU A N 1
ATOM 978 C CA . LEU A 1 126 ? 9.814 8.494 -11.565 1.00 82.75 126 LEU A CA 1
ATOM 979 C C . LEU A 1 126 ? 9.894 8.932 -13.030 1.00 82.75 126 LEU A C 1
ATOM 981 O O . LEU A 1 126 ? 10.859 8.590 -13.700 1.00 82.75 126 LEU A O 1
ATOM 985 N N . HIS A 1 127 ? 8.934 9.731 -13.508 1.00 87.12 127 HIS A N 1
ATOM 986 C CA . HIS A 1 127 ? 8.779 10.078 -14.925 1.00 87.12 127 HIS A CA 1
ATOM 987 C C . HIS A 1 127 ? 8.584 8.836 -15.815 1.00 87.12 127 HIS A C 1
ATOM 989 O O . HIS A 1 127 ? 8.969 8.817 -16.983 1.00 87.12 127 HIS A O 1
ATOM 995 N N . GLU A 1 128 ? 7.949 7.805 -15.259 1.00 86.94 128 GLU A N 1
ATOM 996 C CA . GLU A 1 128 ? 7.651 6.527 -15.905 1.00 86.94 128 GLU A CA 1
ATOM 997 C C . GLU A 1 128 ? 6.156 6.241 -15.776 1.00 86.94 128 GLU A C 1
ATOM 999 O O . GLU A 1 128 ? 5.557 6.570 -14.758 1.00 86.94 128 GLU A O 1
ATOM 1004 N N . ASN A 1 129 ? 5.527 5.637 -16.785 1.00 89.38 129 ASN A N 1
ATOM 1005 C CA . ASN A 1 129 ? 4.102 5.312 -16.713 1.00 89.38 129 ASN A CA 1
ATOM 1006 C C . ASN A 1 129 ? 3.894 3.940 -16.059 1.00 89.38 129 ASN A C 1
ATOM 1008 O O . ASN A 1 129 ? 3.934 2.912 -16.735 1.00 89.38 129 ASN A O 1
ATOM 1012 N N . LEU A 1 130 ? 3.663 3.923 -14.747 1.00 89.31 130 LEU A N 1
ATOM 1013 C CA . LEU A 1 130 ? 3.379 2.698 -14.009 1.00 89.31 130 LEU A CA 1
ATOM 1014 C C . LEU A 1 130 ? 1.903 2.321 -14.138 1.00 89.31 130 LEU A C 1
ATOM 1016 O O . LEU A 1 130 ? 1.004 3.098 -13.820 1.00 89.31 130 LEU A O 1
ATOM 1020 N N . SER A 1 131 ? 1.653 1.081 -14.547 1.00 92.44 131 SER A N 1
ATOM 1021 C CA . SER A 1 131 ? 0.314 0.488 -14.581 1.00 92.44 131 SER A CA 1
ATOM 1022 C C . SER A 1 131 ? 0.240 -0.685 -13.616 1.00 92.44 131 SER A C 1
ATOM 1024 O O . SER A 1 131 ? 1.166 -1.484 -13.545 1.00 92.44 131 SER A O 1
ATOM 1026 N N . VAL A 1 132 ? -0.853 -0.815 -12.867 1.00 91.81 132 VAL A N 1
ATOM 1027 C CA . VAL A 1 132 ? -1.030 -1.914 -11.904 1.00 91.81 132 VAL A CA 1
ATOM 1028 C C . VAL A 1 132 ? -1.457 -3.185 -12.634 1.00 91.81 132 VAL A C 1
ATOM 1030 O O . VAL A 1 132 ? -2.513 -3.215 -13.262 1.00 91.81 132 VAL A O 1
ATOM 1033 N N . SER A 1 133 ? -0.663 -4.247 -12.508 1.00 89.81 133 SER A N 1
ATOM 1034 C CA . SER A 1 133 ? -1.010 -5.591 -12.982 1.00 89.81 133 SER A CA 1
ATOM 1035 C C . SER A 1 133 ? -1.826 -6.357 -11.945 1.00 89.81 133 SER A C 1
ATOM 1037 O O . SER A 1 133 ? -2.773 -7.057 -12.293 1.00 89.81 133 SER A O 1
ATOM 1039 N N . HIS A 1 134 ? -1.436 -6.262 -10.675 1.00 88.38 134 HIS A N 1
ATOM 1040 C CA . HIS A 1 134 ? -2.043 -7.007 -9.579 1.00 88.38 134 HIS A CA 1
ATOM 1041 C C . HIS A 1 134 ? -1.838 -6.249 -8.267 1.00 88.38 134 HIS A C 1
ATOM 1043 O O . HIS A 1 134 ? -0.809 -5.593 -8.093 1.00 88.38 134 HIS A O 1
ATOM 1049 N N . ALA A 1 135 ? -2.814 -6.313 -7.367 1.00 90.94 135 ALA A N 1
ATOM 1050 C CA . ALA A 1 135 ? -2.721 -5.687 -6.059 1.00 90.94 135 ALA A CA 1
ATOM 1051 C C . ALA A 1 135 ? -3.636 -6.392 -5.065 1.00 90.94 135 ALA A C 1
ATOM 1053 O O . ALA A 1 135 ? -4.828 -6.506 -5.340 1.00 90.94 135 ALA A O 1
ATOM 1054 N N . ASP A 1 136 ? -3.088 -6.781 -3.917 1.00 88.81 136 ASP A N 1
ATOM 1055 C CA . ASP A 1 136 ? -3.824 -7.488 -2.874 1.00 88.81 136 ASP A CA 1
ATOM 1056 C C . ASP A 1 136 ? -3.347 -7.107 -1.473 1.00 88.81 136 ASP A C 1
ATOM 1058 O O . ASP A 1 136 ? -2.197 -6.716 -1.249 1.00 88.81 136 ASP A O 1
ATOM 1062 N N . PHE A 1 137 ? -4.267 -7.217 -0.514 1.00 88.88 137 PHE A N 1
ATOM 1063 C CA . PHE A 1 137 ? -3.961 -7.023 0.895 1.00 88.88 137 PHE A CA 1
ATOM 1064 C C . PHE A 1 137 ? -3.584 -8.331 1.571 1.00 88.88 137 PHE A C 1
ATOM 1066 O O . PHE A 1 137 ? -4.278 -9.337 1.450 1.00 88.88 137 PHE A O 1
ATOM 1073 N N . VAL A 1 138 ? -2.555 -8.251 2.403 1.00 83.75 138 VAL A N 1
ATOM 1074 C CA . VAL A 1 138 ? -2.145 -9.307 3.318 1.00 83.75 138 VAL A CA 1
ATOM 1075 C C . VAL A 1 138 ? -2.199 -8.776 4.745 1.00 83.75 138 VAL A C 1
ATOM 1077 O O . VAL A 1 138 ? -1.869 -7.617 5.023 1.00 83.75 138 VAL A O 1
ATOM 1080 N N . GLU A 1 139 ? -2.649 -9.625 5.666 1.00 80.81 139 GLU A N 1
ATOM 1081 C CA . GLU A 1 139 ? -2.695 -9.275 7.081 1.00 80.81 139 GLU A CA 1
ATOM 1082 C C . GLU A 1 139 ? -1.276 -9.184 7.670 1.00 80.81 139 GLU A C 1
ATOM 1084 O O . GLU A 1 139 ? -0.426 -10.038 7.390 1.00 80.81 139 GLU A O 1
ATOM 1089 N N . PRO A 1 140 ? -1.002 -8.179 8.517 1.00 69.88 140 PRO A N 1
ATOM 1090 C CA . PRO A 1 140 ? 0.243 -8.118 9.263 1.00 69.88 140 PRO A CA 1
ATOM 1091 C C . PRO A 1 140 ? 0.326 -9.308 10.228 1.00 69.88 140 PRO A C 1
ATOM 1093 O O . PRO A 1 140 ? -0.636 -9.651 10.920 1.00 69.88 140 PRO A O 1
ATOM 1096 N N . SER A 1 141 ? 1.489 -9.955 10.294 1.00 64.81 141 SER A N 1
ATOM 1097 C CA . SER A 1 141 ? 1.704 -11.056 11.232 1.00 64.81 141 SER A CA 1
ATOM 1098 C C . SER A 1 141 ? 1.827 -10.506 12.650 1.00 64.81 141 SER A C 1
ATOM 1100 O O . SER A 1 141 ? 2.730 -9.735 12.964 1.00 64.81 141 SER A O 1
ATOM 1102 N N . SER A 1 142 ? 0.953 -10.955 13.550 1.00 47.81 142 SER A N 1
ATOM 1103 C CA . SER A 1 142 ? 0.942 -10.542 14.961 1.00 47.81 142 SER A CA 1
ATOM 1104 C C . SER A 1 142 ? 2.182 -10.972 15.757 1.00 47.81 142 SER A C 1
ATOM 1106 O O . SER A 1 142 ? 2.339 -10.576 16.914 1.00 47.81 142 SER A O 1
ATOM 1108 N N . LYS A 1 143 ? 3.095 -11.755 15.164 1.00 43.84 143 LYS A N 1
ATOM 1109 C CA . LYS A 1 143 ? 4.394 -12.084 15.761 1.00 43.84 143 LYS A CA 1
ATOM 1110 C C . LYS A 1 143 ? 5.330 -10.879 15.664 1.00 43.84 143 LYS A C 1
ATO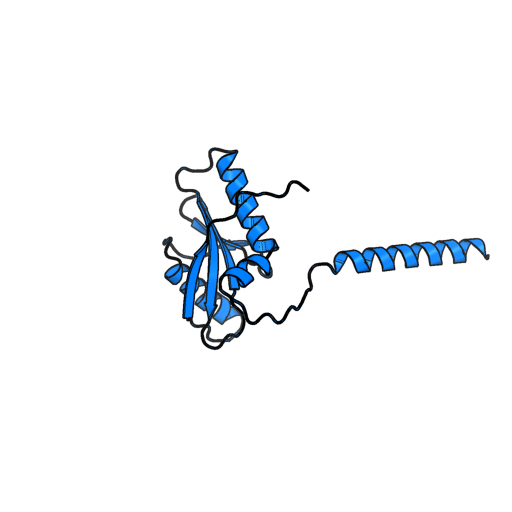M 1112 O O . LYS A 1 143 ? 6.263 -10.853 14.866 1.00 43.84 143 LYS A O 1
ATOM 1117 N N . VAL A 1 144 ? 5.094 -9.882 16.511 1.00 40.84 144 VAL A N 1
ATOM 1118 C CA . VAL A 1 144 ? 6.105 -8.874 16.837 1.00 40.84 144 VAL A CA 1
ATOM 1119 C C . VAL A 1 144 ? 7.254 -9.618 17.516 1.00 40.84 144 VAL A C 1
ATOM 1121 O O . VAL A 1 144 ? 7.114 -10.073 18.653 1.00 40.84 144 VAL A O 1
ATOM 1124 N N . TYR A 1 145 ? 8.377 -9.801 16.818 1.00 33.56 145 TYR A N 1
ATOM 1125 C CA . TYR A 1 145 ? 9.600 -10.251 17.476 1.00 33.56 145 TYR A CA 1
ATOM 1126 C C . TYR A 1 145 ? 9.973 -9.187 18.508 1.00 33.56 145 TYR A C 1
ATOM 1128 O O . TYR A 1 145 ? 10.274 -8.046 18.160 1.00 33.56 145 TYR A O 1
ATOM 1136 N N . ARG A 1 146 ? 9.897 -9.555 19.790 1.00 27.92 146 ARG A N 1
ATOM 1137 C CA . ARG A 1 146 ? 10.519 -8.784 20.864 1.00 27.92 146 ARG A CA 1
ATOM 1138 C C . ARG A 1 146 ? 12.028 -8.896 20.647 1.00 27.92 146 ARG A C 1
ATOM 1140 O O . ARG A 1 146 ? 12.570 -9.981 20.846 1.00 27.92 146 ARG A O 1
ATOM 1147 N N . PHE A 1 147 ? 12.651 -7.829 20.156 1.00 29.39 147 PHE A N 1
ATOM 1148 C CA . PHE A 1 147 ? 14.100 -7.655 20.242 1.00 29.39 147 PHE A CA 1
ATOM 1149 C C . PHE A 1 147 ? 14.484 -7.271 21.671 1.00 29.39 147 PHE A C 1
ATOM 1151 O O . PHE A 1 147 ? 13.695 -6.528 22.303 1.00 29.39 147 PHE A O 1
#